Protein AF-A0A832M1X1-F1 (afdb_monomer)

Sequence (141 aa):
MAVLLLAVVPLLAAVHIFSDSGFGEESRFQLWLHAFYAKIEPGVVWLIDKMLRSKLLSGTRPGRAFLWALAKLLWFLPHGVVIEHEAALRLIDSLPEDSHIAIGPCVCKKSIGVREEPYYTDMVIMYGAQAYKLAHPERAR

Nearest PDB structures (foldseek):
  4ni7-assembly1_A  TM=2.870E-01  e=9.412E+00  Homo sapiens

Secondary structure (DSSP, 8-state):
-HHHHHHHHHHHHHHHHTT--TTS---HHHHHHHHHHHHHHHHHHHHHHHHHH-HHHHSSHHHHHHHHHHHHHHTTS--PPP--HHHHHHHHHTS-TT--EEEEE-HHHHHHT--PSS-EEEEEETHHHHHHHHH-GGG--

Structure (mmCIF, N/CA/C/O backbone):
data_AF-A0A832M1X1-F1
#
_entry.id   AF-A0A832M1X1-F1
#
loop_
_atom_site.group_PDB
_atom_site.id
_atom_site.type_symbol
_atom_site.label_atom_id
_atom_site.label_alt_id
_atom_site.label_comp_id
_atom_site.label_asym_id
_atom_site.label_entity_id
_atom_site.label_seq_id
_atom_site.pdbx_PDB_ins_code
_atom_site.Cartn_x
_atom_site.Cartn_y
_atom_site.Cartn_z
_atom_site.occupancy
_atom_site.B_iso_or_equiv
_atom_site.auth_seq_id
_atom_site.auth_comp_id
_atom_site.auth_asym_id
_atom_site.auth_atom_id
_atom_site.pdbx_PDB_model_num
ATOM 1 N N . MET A 1 1 ? 3.205 -5.494 19.191 1.00 43.50 1 MET A N 1
ATOM 2 C CA . MET A 1 1 ? 2.993 -5.405 17.724 1.00 43.50 1 MET A CA 1
ATOM 3 C C . MET A 1 1 ? 1.988 -4.326 17.320 1.00 43.50 1 MET A C 1
ATOM 5 O O . MET A 1 1 ? 2.381 -3.461 16.555 1.00 43.50 1 MET A O 1
ATOM 9 N N . ALA A 1 2 ? 0.753 -4.295 17.844 1.00 41.12 2 ALA A N 1
ATOM 10 C CA . ALA A 1 2 ? -0.252 -3.285 17.453 1.00 41.12 2 ALA A CA 1
ATOM 11 C C . ALA A 1 2 ? 0.162 -1.820 17.733 1.00 41.12 2 ALA A C 1
ATOM 13 O O . ALA A 1 2 ? -0.070 -0.947 16.904 1.00 41.12 2 ALA A O 1
ATOM 14 N N . VAL A 1 3 ? 0.848 -1.562 18.854 1.00 46.06 3 VAL A N 1
ATOM 15 C CA . VAL A 1 3 ? 1.373 -0.225 19.211 1.00 46.06 3 VAL A CA 1
ATOM 16 C C . VAL A 1 3 ? 2.480 0.238 18.253 1.00 46.06 3 VAL A C 1
ATOM 18 O O . VAL A 1 3 ? 2.583 1.421 17.956 1.00 46.06 3 VAL A O 1
ATOM 21 N N . LEU A 1 4 ? 3.269 -0.700 17.715 1.00 47.22 4 LEU A N 1
ATOM 22 C CA . LEU A 1 4 ? 4.341 -0.396 16.766 1.00 47.22 4 LEU A CA 1
ATOM 23 C C . LEU A 1 4 ? 3.760 0.039 15.411 1.00 47.22 4 LEU A C 1
ATOM 25 O O . LEU A 1 4 ? 4.214 1.015 14.830 1.00 47.22 4 LEU A O 1
ATOM 29 N N . LEU A 1 5 ? 2.704 -0.639 14.948 1.00 54.25 5 LEU A N 1
ATOM 30 C CA . LEU A 1 5 ? 1.994 -0.289 13.712 1.00 54.25 5 LEU A CA 1
ATOM 31 C C . LEU A 1 5 ? 1.320 1.088 13.811 1.00 54.25 5 LEU A C 1
ATOM 33 O O . LEU A 1 5 ? 1.410 1.875 12.877 1.00 54.25 5 LEU A O 1
ATOM 37 N N . LEU A 1 6 ? 0.726 1.418 14.961 1.00 55.72 6 LEU A N 1
ATOM 38 C CA . LEU A 1 6 ? 0.096 2.722 15.206 1.00 55.72 6 LEU A CA 1
ATOM 39 C C . LEU A 1 6 ? 1.082 3.903 15.237 1.00 55.72 6 LEU A C 1
ATOM 41 O O . LEU A 1 6 ? 0.653 5.025 14.997 1.00 55.72 6 LEU A O 1
ATOM 45 N N . ALA A 1 7 ? 2.371 3.671 15.512 1.00 58.38 7 ALA A N 1
ATOM 46 C CA . ALA A 1 7 ? 3.412 4.706 15.494 1.00 58.38 7 ALA A CA 1
ATOM 47 C C . ALA A 1 7 ? 4.144 4.798 14.142 1.00 58.38 7 ALA A C 1
ATOM 49 O O . ALA A 1 7 ? 4.518 5.885 13.707 1.00 58.38 7 ALA A O 1
ATOM 50 N N . VAL A 1 8 ? 4.309 3.666 13.451 1.00 64.25 8 VAL A N 1
ATOM 51 C CA . VAL A 1 8 ? 4.972 3.590 12.138 1.00 64.25 8 VAL A CA 1
ATOM 52 C C . VAL A 1 8 ? 4.109 4.208 11.035 1.00 64.25 8 VAL A C 1
ATOM 54 O O . VAL A 1 8 ? 4.633 4.879 10.157 1.00 64.25 8 VAL A O 1
ATOM 57 N N . VAL A 1 9 ? 2.788 4.045 11.097 1.00 63.50 9 VAL A N 1
ATOM 58 C CA . VAL A 1 9 ? 1.838 4.589 10.110 1.00 63.50 9 VAL A CA 1
ATOM 59 C C . VAL A 1 9 ? 1.868 6.135 10.035 1.00 63.50 9 VAL A C 1
ATOM 61 O O . VAL A 1 9 ? 2.054 6.655 8.937 1.00 63.50 9 VAL A O 1
ATOM 64 N N . PRO A 1 10 ? 1.778 6.893 11.150 1.00 63.41 10 PRO A N 1
ATOM 65 C CA . PRO A 1 10 ? 1.956 8.348 11.135 1.00 63.41 10 PRO A CA 1
ATOM 66 C C . PRO A 1 10 ? 3.345 8.788 10.660 1.00 63.41 10 PRO A C 1
ATOM 68 O O . PRO A 1 10 ? 3.465 9.806 9.985 1.00 63.41 10 PRO A O 1
ATOM 71 N N . LEU A 1 11 ? 4.394 8.033 11.006 1.00 63.28 11 LEU A N 1
ATOM 72 C CA . LEU A 1 11 ? 5.764 8.336 10.588 1.00 63.28 11 LEU A CA 1
ATOM 73 C C . LEU A 1 11 ? 5.928 8.179 9.071 1.00 63.28 11 LEU A C 1
ATOM 75 O O . LEU A 1 11 ? 6.523 9.036 8.429 1.00 63.28 11 LEU A O 1
ATOM 79 N N . LEU A 1 12 ? 5.363 7.120 8.490 1.00 63.94 12 LEU A N 1
ATOM 80 C CA . LEU A 1 12 ? 5.377 6.902 7.044 1.00 63.94 12 LEU A CA 1
ATOM 81 C C . LEU A 1 12 ? 4.546 7.950 6.301 1.00 63.94 12 LEU A C 1
ATOM 83 O O . LEU A 1 12 ? 5.003 8.446 5.277 1.00 63.94 12 LEU A O 1
ATOM 87 N N . ALA A 1 13 ? 3.388 8.342 6.843 1.00 62.44 13 ALA A N 1
ATOM 88 C CA . ALA A 1 13 ? 2.593 9.440 6.295 1.00 62.44 13 ALA A CA 1
ATOM 89 C C . ALA A 1 13 ? 3.379 10.759 6.304 1.00 62.44 13 ALA A C 1
ATOM 91 O O . ALA A 1 13 ? 3.402 11.469 5.304 1.00 62.44 13 ALA A O 1
ATOM 92 N N . ALA A 1 14 ? 4.082 11.061 7.400 1.00 60.97 14 ALA A N 1
ATOM 93 C CA . ALA A 1 14 ? 4.926 12.246 7.479 1.00 60.97 14 ALA A CA 1
ATOM 94 C C . ALA A 1 14 ? 6.037 12.213 6.419 1.00 60.97 14 ALA A C 1
ATOM 96 O O . ALA A 1 14 ? 6.183 13.173 5.672 1.00 60.97 14 ALA A O 1
ATOM 97 N N . VAL A 1 15 ? 6.780 11.107 6.298 1.00 63.12 15 VAL A N 1
ATOM 98 C CA . VAL A 1 15 ? 7.865 11.004 5.307 1.00 63.12 15 VAL A CA 1
ATOM 99 C C . VAL A 1 15 ? 7.332 11.077 3.871 1.00 63.12 15 VAL A C 1
ATOM 101 O O . VAL A 1 15 ? 7.973 11.714 3.042 1.00 63.12 15 VAL A O 1
ATOM 104 N N . HIS A 1 16 ? 6.154 10.509 3.588 1.00 62.78 16 HIS A N 1
ATOM 105 C CA . HIS A 1 16 ? 5.532 10.579 2.264 1.00 62.78 16 HIS A CA 1
ATOM 106 C C . HIS A 1 16 ? 5.195 12.024 1.858 1.00 62.78 16 HIS A C 1
ATOM 108 O O . HIS A 1 16 ? 5.610 12.459 0.786 1.00 62.78 16 HIS A O 1
ATOM 114 N N . ILE A 1 17 ? 4.564 12.800 2.753 1.00 59.72 17 ILE A N 1
ATOM 115 C CA . ILE A 1 17 ? 4.225 14.221 2.530 1.00 59.72 17 ILE A CA 1
ATOM 116 C C . ILE A 1 17 ? 5.475 15.069 2.234 1.00 59.72 17 ILE A C 1
ATOM 118 O O . ILE A 1 17 ? 5.423 15.992 1.427 1.00 59.72 17 ILE A O 1
ATOM 122 N N . PHE A 1 18 ? 6.610 14.769 2.871 1.00 54.34 18 PHE A N 1
ATOM 123 C CA . PHE A 1 18 ? 7.868 15.492 2.634 1.00 54.34 18 PHE A CA 1
ATOM 124 C C . PHE A 1 18 ? 8.625 15.031 1.381 1.00 54.34 18 PHE A C 1
ATOM 126 O O . PHE A 1 18 ? 9.668 15.602 1.065 1.00 54.34 18 PHE A O 1
ATOM 133 N N . SER A 1 19 ? 8.127 14.011 0.680 1.00 54.25 19 SER A N 1
ATOM 134 C CA . SER A 1 19 ? 8.805 13.369 -0.448 1.00 54.25 19 SER A CA 1
ATOM 135 C C . SER A 1 19 ? 8.083 13.533 -1.790 1.00 54.25 19 SER A C 1
ATOM 137 O O . SER A 1 19 ? 8.475 12.894 -2.756 1.00 54.25 19 SER A O 1
ATOM 139 N N . ASP A 1 20 ? 7.040 14.362 -1.870 1.00 49.88 20 ASP A N 1
ATOM 140 C CA . ASP A 1 20 ? 6.233 14.526 -3.085 1.00 49.88 20 ASP A CA 1
ATOM 141 C C . ASP A 1 20 ? 7.009 15.284 -4.185 1.00 49.88 20 ASP A C 1
ATOM 143 O O . ASP A 1 20 ? 7.013 16.516 -4.255 1.00 49.88 20 ASP A O 1
ATOM 147 N N . SER A 1 21 ? 7.702 14.531 -5.043 1.00 45.06 21 SER A N 1
ATOM 148 C CA . SER A 1 21 ? 8.471 15.025 -6.191 1.00 45.06 21 SER A CA 1
ATOM 149 C C . SER A 1 21 ? 7.854 14.659 -7.547 1.00 45.06 21 SER A C 1
ATOM 151 O O . SER A 1 21 ? 8.582 14.406 -8.494 1.00 45.06 21 SER A O 1
ATOM 153 N N . GLY A 1 22 ? 6.525 14.692 -7.703 1.00 53.47 22 GLY A N 1
ATOM 154 C CA . GLY A 1 22 ? 5.869 14.561 -9.019 1.00 53.47 22 GLY A CA 1
ATOM 155 C C . GLY A 1 22 ? 6.305 13.343 -9.862 1.00 53.47 22 GLY A C 1
ATOM 156 O O . GLY A 1 22 ? 6.773 12.338 -9.343 1.00 53.47 22 GLY A O 1
ATOM 157 N N . PHE A 1 23 ? 6.142 13.414 -11.191 1.00 40.81 23 PHE A N 1
ATOM 158 C CA . PHE A 1 23 ? 6.611 12.384 -12.142 1.00 40.81 23 PHE A CA 1
ATOM 159 C C . PHE A 1 23 ? 8.134 12.485 -12.391 1.00 40.81 23 PHE A C 1
ATOM 161 O O . PHE A 1 23 ? 8.570 12.664 -13.528 1.00 40.81 23 PHE A O 1
ATOM 168 N N . GLY A 1 24 ? 8.943 12.460 -11.329 1.00 49.84 24 GLY A N 1
ATOM 169 C CA . GLY A 1 24 ? 10.406 12.572 -11.383 1.00 49.84 24 GLY A CA 1
ATOM 170 C C . GLY A 1 24 ? 11.142 11.253 -11.123 1.00 49.84 24 GLY A C 1
ATOM 171 O O . GLY A 1 24 ? 10.550 10.260 -10.700 1.00 49.84 24 GLY A O 1
ATOM 172 N N . GLU A 1 25 ? 12.459 11.242 -11.359 1.00 55.19 25 GLU A N 1
ATOM 173 C CA . GLU A 1 25 ? 13.348 10.181 -10.868 1.00 55.19 25 GLU A CA 1
ATOM 174 C C . GLU A 1 25 ? 13.365 10.206 -9.332 1.00 55.19 25 GLU A C 1
ATOM 176 O O . GLU A 1 25 ? 14.077 10.984 -8.699 1.00 55.19 25 GLU A O 1
ATOM 181 N N . GLU A 1 26 ? 12.537 9.360 -8.728 1.00 64.88 26 GLU A N 1
ATOM 182 C CA . GLU A 1 26 ? 12.460 9.202 -7.280 1.00 64.88 26 GLU A CA 1
ATOM 183 C C . GLU A 1 26 ? 13.792 8.685 -6.711 1.00 64.88 26 GLU A C 1
ATOM 185 O O . GLU A 1 26 ? 14.429 7.766 -7.237 1.00 64.88 26 GLU A O 1
ATOM 190 N N . SER A 1 27 ? 14.214 9.248 -5.581 1.00 75.12 27 SER A N 1
ATOM 191 C CA . SER A 1 27 ? 15.435 8.839 -4.896 1.00 75.12 27 SER A CA 1
ATOM 192 C C . SER A 1 27 ? 15.378 7.371 -4.457 1.00 75.12 27 SER A C 1
ATOM 194 O O . SER A 1 27 ? 14.332 6.809 -4.116 1.00 75.12 27 SER A O 1
ATOM 196 N N . ARG A 1 28 ? 16.552 6.736 -4.351 1.00 80.12 28 ARG A N 1
ATOM 197 C CA . ARG A 1 28 ? 16.670 5.355 -3.839 1.00 80.12 28 ARG A CA 1
ATOM 198 C C . ARG A 1 28 ? 16.062 5.183 -2.442 1.00 80.12 28 ARG A C 1
ATOM 200 O O . ARG A 1 28 ? 15.620 4.087 -2.104 1.00 80.12 28 ARG A O 1
ATOM 207 N N . PHE A 1 29 ? 16.052 6.247 -1.636 1.00 79.88 29 PHE A N 1
ATOM 208 C CA . PHE A 1 29 ? 15.448 6.239 -0.308 1.00 79.88 29 PHE A CA 1
ATOM 209 C C . PHE A 1 29 ? 13.917 6.200 -0.377 1.00 79.88 29 PHE A C 1
ATOM 211 O O . PHE A 1 29 ? 13.318 5.362 0.294 1.00 79.88 29 PHE A O 1
ATOM 218 N N . GLN A 1 30 ? 13.293 7.023 -1.229 1.00 77.62 30 GLN A N 1
ATOM 219 C CA . GLN A 1 30 ? 11.849 6.957 -1.492 1.00 77.62 30 GLN A CA 1
ATOM 220 C C . GLN A 1 30 ? 11.454 5.560 -1.984 1.00 77.62 30 GLN A C 1
ATOM 222 O O . GLN A 1 30 ? 10.527 4.960 -1.445 1.00 77.62 30 GLN A O 1
ATOM 227 N N . LEU A 1 31 ? 12.191 4.999 -2.956 1.00 83.38 31 LEU A N 1
ATOM 228 C CA . LEU A 1 31 ? 11.928 3.649 -3.480 1.00 83.38 31 LEU A CA 1
ATOM 229 C C . LEU A 1 31 ? 11.941 2.589 -2.372 1.00 83.38 31 LEU A C 1
ATOM 231 O O . LEU A 1 31 ? 11.050 1.743 -2.296 1.00 83.38 31 LEU A O 1
ATOM 235 N N . TRP A 1 32 ? 12.941 2.649 -1.492 1.00 84.56 32 TRP A N 1
ATOM 236 C CA . TRP A 1 32 ? 13.035 1.747 -0.350 1.00 84.56 32 TRP A CA 1
ATOM 237 C C . TRP A 1 32 ? 11.881 1.943 0.640 1.00 84.56 32 TRP A C 1
ATOM 239 O O . TRP A 1 32 ? 11.315 0.960 1.117 1.00 84.56 32 TRP A O 1
ATOM 249 N N . LEU A 1 33 ? 11.498 3.191 0.921 1.00 82.56 33 LEU A N 1
ATOM 250 C CA . LEU A 1 33 ? 10.404 3.513 1.832 1.00 82.56 33 LEU A CA 1
ATOM 251 C C . LEU A 1 33 ? 9.057 2.998 1.312 1.00 82.56 33 LEU A C 1
ATOM 253 O O . LEU A 1 33 ? 8.307 2.381 2.067 1.00 82.56 33 LEU A O 1
ATOM 257 N N . HIS A 1 34 ? 8.761 3.195 0.027 1.00 82.88 34 HIS A N 1
ATOM 258 C CA . HIS A 1 34 ? 7.534 2.690 -0.584 1.00 82.88 34 HIS A CA 1
ATOM 259 C C . HIS A 1 34 ? 7.528 1.164 -0.699 1.00 82.88 34 HIS A C 1
ATOM 261 O O . HIS A 1 34 ? 6.496 0.542 -0.452 1.00 82.88 34 HIS A O 1
ATOM 267 N N . ALA A 1 35 ? 8.674 0.531 -0.966 1.00 86.38 35 ALA A N 1
ATOM 268 C CA . ALA A 1 35 ? 8.781 -0.926 -0.899 1.00 86.38 35 ALA A CA 1
ATOM 269 C C . ALA A 1 35 ? 8.561 -1.453 0.532 1.00 86.38 35 ALA A C 1
ATOM 271 O O 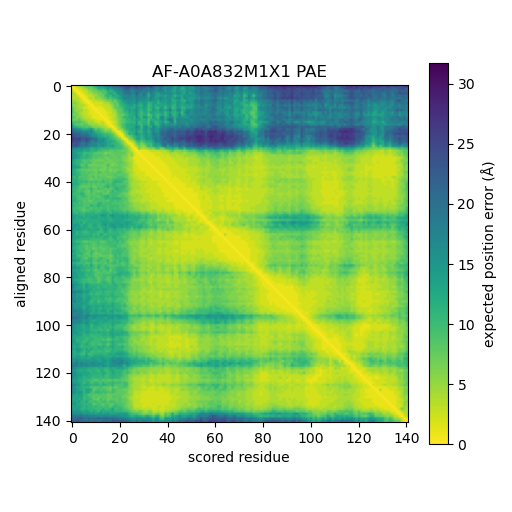. ALA A 1 35 ? 7.900 -2.474 0.737 1.00 86.38 35 ALA A O 1
ATOM 272 N N . PHE A 1 36 ? 9.072 -0.744 1.544 1.00 85.81 36 PHE A N 1
ATOM 273 C CA . PHE A 1 36 ? 8.807 -1.062 2.944 1.00 85.81 36 PHE A CA 1
ATOM 274 C C . PHE A 1 36 ? 7.320 -0.905 3.283 1.00 85.81 36 PHE A C 1
ATOM 276 O O . PHE A 1 36 ? 6.746 -1.809 3.894 1.00 85.81 36 PHE A O 1
ATOM 283 N N . TYR A 1 37 ? 6.685 0.186 2.840 1.00 83.00 37 TYR A N 1
ATOM 284 C CA . TYR A 1 37 ? 5.246 0.400 2.990 1.00 83.00 37 TYR A CA 1
ATOM 285 C C . TYR A 1 37 ? 4.439 -0.743 2.363 1.00 83.00 37 TYR A C 1
ATOM 287 O O . TYR A 1 37 ? 3.656 -1.375 3.068 1.00 83.00 37 TYR A O 1
ATOM 295 N N . ALA A 1 38 ? 4.707 -1.101 1.103 1.00 84.25 38 ALA A N 1
ATOM 296 C CA . ALA A 1 38 ? 4.034 -2.203 0.407 1.00 84.25 38 ALA A CA 1
ATOM 297 C C . ALA A 1 38 ? 4.177 -3.549 1.147 1.00 84.25 38 ALA A C 1
ATOM 299 O O . ALA A 1 38 ? 3.264 -4.375 1.168 1.00 84.25 38 ALA A O 1
ATOM 300 N N . LYS A 1 39 ? 5.309 -3.773 1.827 1.00 86.56 39 LYS A N 1
ATOM 301 C CA . LYS A 1 39 ? 5.529 -4.981 2.632 1.00 86.56 39 LYS A CA 1
ATOM 302 C C . LYS A 1 39 ? 4.689 -5.012 3.913 1.00 86.56 39 LYS A C 1
ATOM 304 O O . LYS A 1 39 ? 4.259 -6.093 4.322 1.00 86.56 39 LYS A O 1
ATOM 309 N N . ILE A 1 40 ? 4.479 -3.865 4.564 1.00 85.94 40 ILE A N 1
ATOM 310 C CA . ILE A 1 40 ? 3.703 -3.780 5.813 1.00 85.94 40 ILE A CA 1
ATOM 311 C C . ILE A 1 40 ? 2.205 -3.551 5.581 1.00 85.94 40 ILE A C 1
ATOM 313 O O . ILE A 1 40 ? 1.410 -3.880 6.465 1.00 85.94 40 ILE A O 1
ATOM 317 N N . GLU A 1 41 ? 1.820 -3.022 4.417 1.00 84.12 41 GLU A N 1
ATOM 318 C CA . GLU A 1 41 ? 0.447 -2.670 4.049 1.00 84.12 41 GLU A CA 1
ATOM 319 C C . GLU A 1 41 ? -0.551 -3.800 4.352 1.00 84.12 41 GLU A C 1
ATOM 321 O O . GLU A 1 41 ? -1.556 -3.519 5.015 1.00 84.12 41 GLU A O 1
ATOM 326 N N . PRO A 1 42 ? -0.278 -5.088 4.039 1.00 87.06 42 PRO A N 1
ATOM 327 C CA . PRO A 1 42 ? -1.221 -6.149 4.365 1.00 87.06 42 PRO A CA 1
ATOM 328 C C . PRO A 1 42 ? -1.539 -6.268 5.862 1.00 87.06 42 PRO A C 1
ATOM 330 O O . PRO A 1 42 ? -2.673 -6.533 6.262 1.00 87.06 42 PRO A O 1
ATOM 333 N N 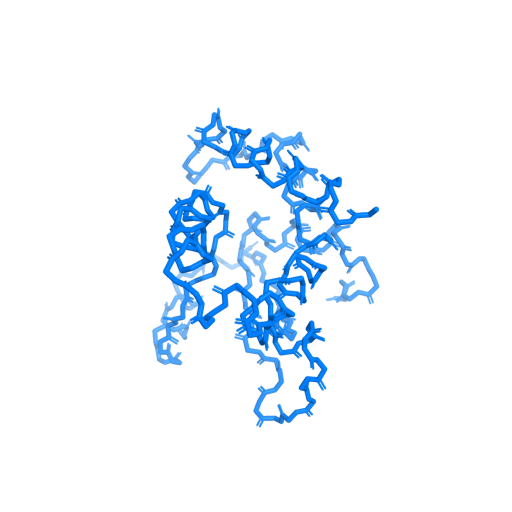. GLY A 1 43 ? -0.532 -6.046 6.711 1.00 87.44 43 GLY A N 1
ATOM 334 C CA . GLY A 1 43 ? -0.694 -6.055 8.162 1.00 87.44 43 GLY A CA 1
ATOM 335 C C . GLY A 1 43 ? -1.496 -4.856 8.667 1.00 87.44 43 GLY A C 1
ATOM 336 O O . GLY A 1 43 ? -2.300 -5.007 9.589 1.00 87.44 43 GLY A O 1
ATOM 337 N N . VAL A 1 44 ? -1.318 -3.685 8.046 1.00 85.94 44 VAL A N 1
ATOM 338 C CA . VAL A 1 44 ? -2.092 -2.471 8.351 1.00 85.94 44 VAL A CA 1
ATOM 339 C C . VAL A 1 44 ? -3.562 -2.677 7.990 1.00 85.94 44 VAL A C 1
ATOM 341 O O . VAL A 1 44 ? -4.429 -2.462 8.835 1.00 85.94 44 VAL A O 1
ATOM 344 N N . VAL A 1 45 ? -3.852 -3.173 6.783 1.00 87.12 45 VAL A N 1
ATOM 345 C CA . VAL A 1 45 ? -5.230 -3.439 6.339 1.00 87.12 45 VAL A CA 1
ATOM 346 C C . VAL A 1 45 ? -5.906 -4.482 7.227 1.00 87.12 45 VAL A C 1
ATOM 348 O O . VAL A 1 45 ? -7.038 -4.281 7.668 1.00 87.12 45 VAL A O 1
ATOM 351 N N . TRP A 1 46 ? -5.205 -5.570 7.555 1.00 89.94 46 TRP A N 1
ATOM 352 C CA . TRP A 1 46 ? -5.718 -6.587 8.473 1.00 89.94 46 TRP A CA 1
ATOM 353 C C . TRP A 1 46 ? -6.047 -6.010 9.857 1.00 89.94 46 TRP A C 1
ATOM 355 O O . TRP A 1 46 ? -7.095 -6.318 10.430 1.00 89.94 46 TRP A O 1
ATOM 365 N N . LEU A 1 47 ? -5.178 -5.148 10.396 1.00 88.69 47 LEU A N 1
ATOM 366 C CA . LEU A 1 47 ? -5.406 -4.495 11.683 1.00 88.69 47 LEU A CA 1
ATOM 367 C C . LEU A 1 47 ? -6.648 -3.597 11.633 1.00 88.69 47 LEU A C 1
ATOM 369 O O . LEU A 1 47 ? -7.475 -3.652 12.544 1.00 88.69 47 LEU A O 1
ATOM 373 N N . ILE A 1 48 ? -6.808 -2.818 10.562 1.00 87.31 48 ILE A N 1
ATOM 374 C CA . ILE A 1 48 ? -7.976 -1.953 10.364 1.00 87.31 48 ILE A CA 1
ATOM 375 C C . ILE A 1 48 ? -9.260 -2.790 10.264 1.00 87.31 48 ILE A C 1
ATOM 377 O O . ILE A 1 48 ? -10.225 -2.476 10.960 1.00 87.31 48 ILE A O 1
ATOM 381 N N . ASP A 1 49 ? -9.280 -3.889 9.497 1.00 90.38 49 ASP A N 1
ATOM 382 C CA . ASP A 1 49 ? -10.439 -4.802 9.433 1.00 90.38 49 ASP A CA 1
ATOM 383 C C . ASP A 1 49 ? -10.824 -5.320 10.831 1.00 90.38 49 ASP A C 1
ATOM 385 O O . ASP A 1 49 ? -11.992 -5.260 11.231 1.00 90.38 49 ASP A O 1
ATOM 389 N N . LYS A 1 50 ? -9.839 -5.738 11.638 1.00 89.62 50 LYS A N 1
ATOM 390 C CA . LYS A 1 50 ? -10.077 -6.164 13.026 1.00 89.62 50 LYS A CA 1
ATOM 391 C C . LYS A 1 50 ? -10.635 -5.046 13.902 1.00 89.62 50 LYS A C 1
ATOM 393 O O . LYS A 1 50 ? -11.534 -5.300 14.707 1.00 89.62 50 LYS A O 1
ATOM 398 N N . MET A 1 51 ? -10.132 -3.824 13.754 1.00 88.94 51 MET A N 1
ATOM 399 C CA . MET A 1 51 ? -10.620 -2.663 14.499 1.00 88.94 51 MET A CA 1
ATOM 400 C C . MET A 1 51 ? -12.071 -2.329 14.143 1.00 88.94 51 MET A C 1
ATOM 402 O O . MET A 1 51 ? -12.875 -2.096 15.045 1.00 88.94 51 MET A O 1
ATOM 406 N N . LEU A 1 52 ? -12.430 -2.375 12.858 1.00 88.88 52 LEU A N 1
ATOM 407 C CA . LEU A 1 52 ? -13.794 -2.120 12.385 1.00 88.88 52 LEU A CA 1
ATOM 408 C C . LEU A 1 52 ? -14.794 -3.171 12.894 1.00 88.88 52 LEU A C 1
ATOM 410 O O . LEU A 1 52 ? -15.924 -2.835 13.255 1.00 88.88 52 LEU A O 1
ATOM 414 N N . ARG A 1 53 ? -14.372 -4.437 13.001 1.00 89.50 53 ARG A N 1
ATOM 415 C CA . ARG A 1 53 ? -15.192 -5.530 13.559 1.00 89.50 53 ARG A CA 1
ATOM 416 C C . ARG A 1 53 ? -15.341 -5.480 15.084 1.00 89.50 53 ARG A C 1
ATOM 418 O O . ARG A 1 53 ? -16.214 -6.151 15.635 1.00 89.50 53 ARG A O 1
ATOM 425 N N . SER A 1 54 ? -14.509 -4.711 15.787 1.00 89.44 54 SER A N 1
ATOM 426 C CA . SER A 1 54 ? -14.554 -4.619 17.248 1.00 89.44 54 SER A CA 1
ATOM 427 C C . SER A 1 54 ? -15.722 -3.757 17.724 1.00 89.44 54 SER A C 1
ATOM 429 O O . SER A 1 54 ? -15.730 -2.545 17.515 1.00 89.44 54 SER A O 1
ATOM 431 N N . LYS A 1 55 ? -16.664 -4.352 18.470 1.00 88.31 55 LYS A N 1
ATOM 432 C CA . LYS A 1 55 ? -17.807 -3.635 19.072 1.00 88.31 55 LYS A CA 1
ATOM 433 C C . LYS A 1 55 ? -17.386 -2.494 20.007 1.00 88.31 55 LYS A C 1
ATOM 435 O O . LYS A 1 55 ? -18.131 -1.532 20.156 1.00 88.31 55 LYS A O 1
ATOM 440 N N . LEU A 1 56 ? -16.200 -2.580 20.614 1.00 86.31 56 LEU A N 1
ATOM 441 C CA . LEU A 1 56 ? -15.670 -1.523 21.483 1.00 86.31 56 LEU A CA 1
ATOM 442 C C . LEU A 1 56 ? -15.316 -0.260 20.691 1.00 86.31 56 LEU A C 1
ATOM 444 O O . LEU A 1 56 ? -15.536 0.848 21.176 1.00 86.31 56 LEU A O 1
ATOM 448 N N . LEU A 1 57 ? -14.802 -0.422 19.469 1.00 86.69 57 LEU A N 1
ATOM 449 C CA . LEU A 1 57 ? -14.403 0.692 18.612 1.00 86.69 57 LEU A CA 1
ATOM 450 C C . LEU A 1 57 ? -15.556 1.147 17.712 1.00 86.69 57 LEU A C 1
ATOM 452 O O . LEU A 1 57 ? -15.924 2.317 17.731 1.00 86.69 57 LEU A O 1
ATOM 456 N N . SER A 1 58 ? -16.178 0.241 16.960 1.00 85.44 58 SER A N 1
ATOM 457 C CA . SER A 1 58 ? -17.240 0.613 16.018 1.00 85.44 58 SER A CA 1
ATOM 458 C C . SER A 1 58 ? -18.595 0.872 16.683 1.00 85.44 58 SER A C 1
ATOM 460 O O . SER A 1 58 ? -19.403 1.630 16.145 1.00 85.44 58 SER A O 1
ATOM 462 N N . GLY A 1 59 ? -18.844 0.297 17.863 1.00 86.19 59 GLY A N 1
ATOM 463 C CA . GLY A 1 59 ? -20.122 0.407 18.575 1.00 86.19 59 GLY A CA 1
ATOM 464 C C . GLY A 1 59 ? -20.226 1.576 19.558 1.00 86.19 59 GLY A C 1
ATOM 465 O O . GLY A 1 59 ? -21.326 1.876 20.018 1.00 86.19 59 GLY A O 1
ATOM 466 N N . THR A 1 60 ? -19.124 2.260 19.884 1.00 92.94 60 THR A N 1
ATOM 467 C CA . THR A 1 60 ? -19.118 3.357 20.868 1.00 92.94 60 THR A CA 1
ATOM 468 C C . THR A 1 60 ? -18.864 4.710 20.203 1.00 92.94 60 THR A C 1
ATOM 470 O O . THR A 1 60 ? -18.129 4.812 19.223 1.00 92.94 60 THR A O 1
ATOM 473 N N . ARG A 1 61 ? -19.450 5.790 20.740 1.00 91.31 61 ARG A N 1
ATOM 474 C CA . ARG A 1 61 ? -19.176 7.166 20.279 1.00 91.31 61 ARG A CA 1
ATOM 475 C C . ARG A 1 61 ? -17.676 7.523 20.286 1.00 91.31 61 ARG A C 1
ATOM 477 O O . ARG A 1 61 ? -17.202 7.979 19.246 1.00 91.31 61 ARG A O 1
ATOM 484 N N . PRO A 1 62 ? -16.916 7.304 21.382 1.00 90.88 62 PRO A N 1
ATOM 485 C CA . PRO A 1 62 ? -15.481 7.597 21.390 1.00 90.88 62 PRO A CA 1
ATOM 486 C C . PRO A 1 62 ? -14.694 6.718 20.411 1.00 90.88 62 PRO A C 1
ATOM 488 O O . PRO A 1 62 ? -13.814 7.221 19.717 1.00 90.88 62 PRO A O 1
ATOM 491 N N . GLY A 1 63 ? -15.038 5.433 20.283 1.00 89.25 63 GLY A N 1
ATOM 492 C CA . GLY A 1 63 ? -14.390 4.545 19.321 1.00 89.25 63 GLY A CA 1
ATOM 493 C C . GLY A 1 63 ? -14.609 4.977 17.866 1.00 89.25 63 GLY A C 1
ATOM 494 O O . GLY A 1 63 ? -13.663 4.990 17.080 1.00 89.25 63 GLY A O 1
ATOM 495 N N . ARG A 1 64 ? -15.820 5.432 17.514 1.00 89.56 64 ARG A N 1
ATOM 496 C CA . ARG A 1 64 ? -16.116 5.981 16.178 1.00 89.56 64 ARG A CA 1
ATOM 497 C C . ARG A 1 64 ? -15.361 7.281 15.905 1.00 89.56 64 ARG A C 1
ATOM 499 O O . ARG A 1 64 ? -14.873 7.459 14.793 1.00 89.56 64 ARG A O 1
ATOM 506 N N . ALA A 1 65 ? -15.226 8.159 16.901 1.00 92.69 65 ALA A N 1
ATOM 507 C CA . ALA A 1 65 ? -14.426 9.379 16.773 1.00 92.69 65 ALA A CA 1
ATOM 508 C C . ALA A 1 65 ? -12.939 9.062 16.530 1.00 92.69 65 ALA A C 1
ATOM 510 O O . ALA A 1 65 ? -12.314 9.664 15.659 1.00 92.69 65 ALA A O 1
ATOM 511 N N . PHE A 1 66 ? -12.397 8.068 17.238 1.00 90.19 66 PHE A N 1
ATOM 512 C CA . PHE A 1 66 ? -11.037 7.582 17.013 1.00 90.19 66 PHE A CA 1
ATOM 513 C C . PHE A 1 66 ? -10.850 7.001 15.604 1.00 90.19 66 PHE A C 1
ATOM 515 O O . PHE A 1 66 ? -9.909 7.379 14.912 1.00 90.19 66 PHE A O 1
ATOM 522 N N . LEU A 1 67 ? -11.762 6.137 15.141 1.00 88.94 67 LEU A N 1
ATOM 523 C CA . LEU A 1 67 ? -11.711 5.576 13.784 1.00 88.94 67 LEU A CA 1
ATOM 524 C C . LEU A 1 67 ? -11.792 6.663 12.704 1.00 88.94 67 LEU A C 1
ATOM 526 O O . LEU A 1 67 ? -11.115 6.565 11.685 1.00 88.94 67 LEU A O 1
ATOM 530 N N . TRP A 1 68 ? -12.578 7.716 12.931 1.00 89.81 68 TRP A N 1
ATOM 531 C CA . TRP A 1 68 ? -12.655 8.857 12.020 1.00 89.81 68 TRP A CA 1
ATOM 532 C C . TRP A 1 68 ? -11.349 9.660 11.973 1.00 89.81 68 TRP A C 1
ATOM 534 O O . TRP A 1 68 ? -10.887 10.016 10.890 1.00 89.81 68 TRP A O 1
ATOM 544 N N . ALA A 1 69 ? -10.724 9.913 13.126 1.00 87.81 69 ALA A N 1
ATOM 545 C CA . ALA A 1 69 ? -9.418 10.570 13.182 1.00 87.81 69 ALA A CA 1
ATOM 546 C C . ALA A 1 69 ? -8.336 9.727 12.488 1.00 87.81 69 ALA A C 1
ATOM 548 O O . ALA A 1 69 ? -7.542 10.257 11.714 1.00 87.81 69 ALA A O 1
ATOM 549 N N . LEU A 1 70 ? -8.354 8.409 12.706 1.00 85.38 70 LEU A N 1
ATOM 550 C CA . LEU A 1 70 ? -7.465 7.475 12.024 1.00 85.38 70 LEU A CA 1
ATOM 551 C C . LEU A 1 70 ? -7.680 7.505 10.506 1.00 85.38 70 LEU A C 1
ATOM 553 O O . LEU A 1 70 ? -6.708 7.596 9.769 1.00 85.38 70 LEU A O 1
ATOM 557 N N . ALA A 1 71 ? -8.929 7.496 10.030 1.00 85.56 71 ALA A N 1
ATOM 558 C CA . ALA A 1 71 ? -9.231 7.581 8.601 1.00 85.56 71 ALA A CA 1
ATOM 559 C C . ALA A 1 71 ? -8.669 8.863 7.963 1.00 85.56 71 ALA A C 1
ATOM 561 O O . ALA A 1 71 ? -8.096 8.808 6.880 1.00 85.56 71 ALA A O 1
ATOM 562 N N . LYS A 1 72 ? -8.767 10.005 8.658 1.00 86.06 72 LYS A N 1
ATOM 563 C CA . LYS A 1 72 ? -8.153 11.261 8.200 1.00 86.06 72 LYS A CA 1
ATOM 564 C C . LYS A 1 72 ? -6.633 11.195 8.133 1.00 86.06 72 LYS A C 1
ATOM 566 O O . LYS A 1 72 ? -6.052 11.758 7.216 1.00 86.06 72 LYS A O 1
ATOM 571 N N . LEU A 1 73 ? -5.994 10.532 9.094 1.00 81.75 73 LEU A N 1
ATOM 572 C CA . LEU A 1 73 ? -4.542 10.366 9.093 1.00 81.75 73 LEU A CA 1
ATOM 573 C C . LEU A 1 73 ? -4.083 9.447 7.952 1.00 81.75 73 LEU A C 1
ATOM 575 O O . LEU A 1 73 ? -3.102 9.744 7.281 1.00 81.75 73 LEU A O 1
ATOM 579 N N . LEU A 1 74 ? -4.812 8.353 7.719 1.00 78.94 74 LEU A N 1
ATOM 580 C CA . LEU A 1 74 ? -4.512 7.381 6.666 1.00 78.94 74 LEU A CA 1
ATOM 581 C C . LEU A 1 74 ? -4.714 7.944 5.253 1.00 78.94 74 LEU A C 1
ATOM 583 O O . LEU A 1 74 ? -4.131 7.410 4.319 1.00 78.94 74 LEU A O 1
ATOM 587 N N . TRP A 1 75 ? -5.492 9.020 5.089 1.00 79.44 75 TRP A N 1
ATOM 588 C CA . TRP A 1 75 ? -5.676 9.692 3.797 1.00 79.44 75 TRP A CA 1
ATOM 589 C C . TRP A 1 75 ? -4.362 10.203 3.189 1.00 79.44 75 TRP A C 1
ATOM 591 O O . TRP A 1 75 ? -4.249 10.316 1.977 1.00 79.44 75 TRP A O 1
ATOM 601 N N . PHE A 1 76 ? -3.362 10.494 4.023 1.00 75.00 76 PHE A N 1
ATOM 602 C CA . PHE A 1 76 ? -2.053 10.976 3.577 1.00 75.00 76 PHE A CA 1
ATOM 603 C C . PHE A 1 76 ? -1.073 9.860 3.206 1.00 75.00 76 PHE A C 1
ATOM 605 O O . PHE A 1 76 ? 0.073 10.142 2.867 1.00 75.00 76 PHE A O 1
ATOM 612 N N . LEU A 1 77 ? -1.473 8.595 3.329 1.00 73.44 77 LEU A N 1
ATOM 613 C CA . LEU A 1 77 ? -0.646 7.483 2.878 1.00 73.44 77 LEU A CA 1
ATOM 614 C C . LEU A 1 77 ? -0.868 7.222 1.391 1.00 73.44 77 LEU A C 1
ATOM 616 O O . LEU A 1 77 ? -1.965 7.490 0.892 1.00 73.44 77 LEU A O 1
ATOM 620 N N . PRO A 1 78 ? 0.121 6.616 0.708 1.00 73.31 78 PRO A N 1
ATOM 621 C CA . PRO A 1 78 ? -0.081 6.102 -0.635 1.00 73.31 78 PRO A CA 1
ATOM 622 C C . PRO A 1 78 ? -1.324 5.208 -0.663 1.00 73.31 78 PRO A C 1
ATOM 624 O O . PRO A 1 78 ? -1.397 4.200 0.051 1.00 73.31 78 PRO A O 1
ATOM 627 N N . HIS A 1 79 ? -2.309 5.600 -1.466 1.00 75.25 79 HIS A N 1
ATOM 628 C CA . HIS A 1 79 ? -3.572 4.890 -1.598 1.00 75.25 79 HIS A CA 1
ATOM 629 C C . HIS A 1 79 ? -3.834 4.525 -3.061 1.00 75.25 79 HIS A C 1
ATOM 631 O O . HIS A 1 79 ? -3.657 5.335 -3.973 1.00 75.25 79 HIS A O 1
ATOM 637 N N . GLY A 1 80 ? -4.293 3.296 -3.291 1.00 78.50 80 GLY A N 1
ATOM 638 C CA . GLY A 1 80 ? -4.760 2.876 -4.608 1.00 78.50 80 GLY A CA 1
ATOM 639 C C . GLY A 1 80 ? -6.038 3.618 -5.000 1.00 78.50 80 GLY A C 1
ATOM 640 O O . GLY A 1 80 ? -6.898 3.887 -4.160 1.00 78.50 80 GLY A O 1
ATOM 641 N N . VAL A 1 81 ? -6.177 3.935 -6.285 1.00 83.50 81 VAL A N 1
ATOM 642 C CA . VAL A 1 81 ? -7.419 4.473 -6.850 1.00 83.50 81 VAL A CA 1
ATOM 643 C C . VAL A 1 81 ? -8.136 3.344 -7.573 1.00 83.50 81 VAL A C 1
ATOM 645 O O . VAL A 1 81 ? -7.545 2.649 -8.396 1.00 83.50 81 VAL A O 1
ATOM 648 N N . VAL A 1 82 ? -9.419 3.157 -7.270 1.00 86.56 82 VAL A N 1
ATOM 649 C CA . VAL A 1 82 ? -10.257 2.202 -7.998 1.00 86.56 82 VAL A CA 1
ATOM 650 C C . VAL A 1 82 ? -10.794 2.899 -9.239 1.00 86.56 82 VAL A C 1
ATOM 652 O O . VAL A 1 82 ? -11.498 3.902 -9.133 1.00 86.56 82 VAL A O 1
ATOM 655 N N . ILE A 1 83 ? -10.453 2.361 -10.404 1.00 88.62 83 ILE A N 1
ATOM 656 C CA . ILE A 1 83 ? -10.886 2.870 -11.706 1.00 88.62 83 ILE A CA 1
ATOM 657 C C . ILE A 1 83 ? -11.683 1.806 -12.457 1.00 88.62 83 ILE A C 1
ATOM 659 O O . ILE A 1 83 ? -11.571 0.610 -12.184 1.00 88.62 83 ILE A O 1
ATOM 663 N N . GLU A 1 84 ? -12.494 2.248 -13.414 1.00 91.06 84 GLU A N 1
ATOM 664 C CA . GLU A 1 84 ? -13.196 1.345 -14.323 1.00 91.06 84 GLU A CA 1
ATOM 665 C C . GLU A 1 84 ? -12.213 0.605 -15.234 1.00 91.06 84 GLU A C 1
ATOM 667 O O . GLU A 1 84 ? -11.164 1.138 -15.602 1.00 91.06 84 GLU A O 1
ATOM 672 N N . HIS A 1 85 ? -12.581 -0.608 -15.652 1.00 89.19 85 HIS A N 1
ATOM 673 C CA . HIS A 1 85 ? -11.743 -1.436 -16.521 1.00 89.19 85 HIS A CA 1
ATOM 674 C C . HIS A 1 85 ? -11.341 -0.709 -17.814 1.00 89.19 85 HIS A C 1
ATOM 676 O O . HIS A 1 85 ? -10.163 -0.657 -18.150 1.00 89.19 85 HIS A O 1
ATOM 682 N N . GLU A 1 86 ? -12.293 -0.052 -18.477 1.00 93.94 86 GLU A N 1
ATOM 683 C CA . GLU A 1 86 ? -12.038 0.721 -19.699 1.00 93.94 86 GLU A CA 1
ATOM 684 C C . GLU A 1 86 ? -11.089 1.904 -19.466 1.00 93.94 86 GLU A C 1
ATOM 686 O O . GLU A 1 86 ? -10.300 2.267 -20.337 1.00 93.94 86 GLU A O 1
ATOM 691 N N . ALA A 1 87 ? -11.146 2.525 -18.284 1.00 92.44 87 ALA A N 1
ATOM 692 C CA . ALA A 1 87 ? -10.206 3.578 -17.917 1.00 92.44 87 ALA A CA 1
ATOM 693 C C . ALA A 1 87 ? -8.798 3.015 -17.685 1.00 92.44 87 ALA A C 1
ATOM 695 O O . ALA A 1 87 ? -7.825 3.652 -18.080 1.00 92.44 87 ALA A O 1
ATOM 696 N N . ALA A 1 88 ? -8.690 1.817 -17.101 1.00 90.19 88 ALA A N 1
ATOM 697 C CA . ALA A 1 88 ? -7.415 1.127 -16.938 1.00 90.19 88 ALA A CA 1
ATOM 698 C C . ALA A 1 88 ? -6.783 0.763 -18.290 1.00 90.19 88 ALA A C 1
ATOM 700 O O . ALA A 1 88 ? -5.586 0.968 -18.458 1.00 90.19 88 ALA A O 1
ATOM 701 N N . LEU A 1 89 ? -7.574 0.293 -19.262 1.00 91.69 89 LEU A N 1
ATOM 702 C CA . LEU A 1 89 ? -7.087 0.004 -20.617 1.00 91.69 89 LEU A CA 1
ATOM 703 C C . LEU A 1 89 ? -6.546 1.264 -21.298 1.00 91.69 89 LEU A C 1
ATOM 705 O O . LEU A 1 89 ? -5.395 1.282 -21.717 1.00 91.69 89 LEU A O 1
ATOM 709 N N . ARG A 1 90 ? -7.316 2.360 -21.290 1.00 94.25 90 ARG A N 1
ATOM 710 C CA . ARG A 1 90 ? -6.851 3.646 -21.840 1.00 94.25 90 ARG A CA 1
ATOM 711 C C . ARG A 1 90 ? -5.590 4.165 -21.153 1.00 94.25 90 ARG A C 1
ATOM 713 O O . ARG A 1 90 ? -4.760 4.788 -21.808 1.00 94.25 90 ARG A O 1
ATOM 720 N N . LEU A 1 91 ? -5.454 3.940 -19.844 1.00 89.94 91 LEU A N 1
ATOM 721 C CA . LEU A 1 91 ? -4.240 4.290 -19.115 1.00 89.94 91 LEU A CA 1
ATOM 722 C C . LEU A 1 91 ? -3.056 3.475 -19.638 1.00 89.94 91 LEU A C 1
ATOM 724 O O . LEU A 1 91 ? -2.046 4.073 -19.984 1.00 89.94 91 LEU A O 1
ATOM 728 N N . ILE A 1 92 ? -3.192 2.150 -19.733 1.00 89.62 92 ILE A N 1
ATOM 729 C CA . ILE A 1 92 ? -2.143 1.260 -20.252 1.00 89.62 92 ILE A CA 1
ATOM 730 C C . ILE A 1 92 ? -1.739 1.665 -21.674 1.00 89.62 92 ILE A C 1
ATOM 732 O O . ILE A 1 92 ? -0.551 1.807 -21.936 1.00 89.62 92 ILE A O 1
ATOM 736 N N . ASP A 1 93 ? -2.707 1.931 -22.552 1.00 92.06 93 ASP A N 1
ATOM 737 C CA . ASP A 1 93 ? -2.457 2.338 -23.941 1.00 92.06 93 ASP A CA 1
ATOM 738 C C . ASP A 1 93 ? -1.745 3.696 -24.048 1.00 92.06 93 ASP A C 1
ATOM 740 O O . ASP A 1 93 ? -1.090 3.988 -25.046 1.00 92.06 93 ASP A O 1
ATOM 744 N N . SER A 1 94 ? -1.877 4.547 -23.026 1.00 91.06 94 SER A N 1
ATOM 745 C CA . SER A 1 94 ? -1.216 5.855 -22.971 1.00 91.06 94 SER A CA 1
ATOM 746 C C . SER A 1 94 ? 0.214 5.810 -22.422 1.00 91.06 94 SER A C 1
ATOM 748 O O . SER A 1 94 ? 0.903 6.832 -22.442 1.00 91.06 94 SER A O 1
ATOM 750 N N . LEU A 1 95 ? 0.659 4.662 -21.902 1.00 88.31 95 LEU A N 1
ATOM 751 C CA . LEU A 1 95 ? 1.987 4.520 -21.312 1.00 88.31 95 LEU A CA 1
ATOM 752 C C . LEU A 1 95 ? 3.075 4.344 -22.391 1.00 88.31 95 LEU A C 1
ATOM 754 O O . LEU A 1 95 ? 2.847 3.659 -23.388 1.00 88.31 95 LEU A O 1
ATOM 758 N N . PRO A 1 96 ? 4.283 4.905 -22.189 1.00 88.12 96 PRO A N 1
ATOM 759 C CA . PRO A 1 96 ? 5.455 4.612 -23.019 1.00 88.12 96 PRO A CA 1
ATOM 760 C C . PRO A 1 96 ? 5.771 3.108 -23.105 1.00 88.12 96 PRO A C 1
ATOM 762 O O . PRO A 1 96 ? 5.553 2.382 -22.135 1.00 88.12 96 PRO A O 1
ATOM 765 N N . GLU A 1 97 ? 6.343 2.636 -24.217 1.00 83.38 97 GLU A N 1
ATOM 766 C CA . GLU A 1 97 ? 6.661 1.206 -24.416 1.00 83.38 97 GLU A CA 1
ATOM 767 C C . GLU A 1 97 ? 7.652 0.636 -23.383 1.00 83.38 97 GLU A C 1
ATOM 769 O O . GLU A 1 97 ? 7.618 -0.555 -23.078 1.00 83.38 97 GLU A O 1
ATOM 774 N N . ASP A 1 98 ? 8.519 1.474 -22.813 1.00 84.44 98 ASP A N 1
ATOM 775 C CA . ASP A 1 98 ? 9.487 1.114 -21.772 1.00 84.44 98 ASP A CA 1
ATOM 776 C C . ASP A 1 98 ? 8.908 1.177 -20.346 1.00 84.44 98 ASP A C 1
ATOM 778 O O . ASP A 1 98 ? 9.627 1.001 -19.357 1.00 84.44 98 ASP A O 1
ATOM 782 N N . SER A 1 99 ? 7.594 1.382 -20.218 1.00 84.31 99 SER A N 1
ATOM 783 C CA . SER A 1 99 ? 6.917 1.458 -18.927 1.00 84.31 99 SER A CA 1
ATOM 784 C C . SER A 1 99 ? 6.961 0.138 -18.168 1.00 84.31 99 SER A C 1
ATOM 786 O O . SER A 1 99 ? 6.727 -0.951 -18.693 1.00 84.31 99 SER A O 1
ATOM 788 N N . HIS A 1 100 ? 7.177 0.233 -16.859 1.00 83.38 100 HIS A N 1
ATOM 789 C CA . HIS A 1 100 ? 7.083 -0.920 -15.974 1.00 83.38 100 HIS A CA 1
ATOM 790 C C . HIS A 1 100 ? 5.663 -1.073 -15.447 1.00 83.38 100 HIS A C 1
ATOM 792 O O . HIS A 1 100 ? 5.138 -0.166 -14.812 1.00 83.38 100 HIS A O 1
ATOM 798 N N . ILE A 1 101 ? 5.069 -2.247 -15.631 1.00 87.81 101 ILE A N 1
ATOM 799 C CA . ILE A 1 101 ? 3.768 -2.592 -15.055 1.00 87.81 101 ILE A CA 1
ATOM 800 C C . ILE A 1 101 ? 3.961 -3.814 -14.158 1.00 87.81 101 ILE A C 1
ATOM 802 O O . ILE A 1 101 ? 4.667 -4.757 -14.523 1.00 87.81 101 ILE A O 1
ATOM 806 N N . ALA A 1 102 ? 3.361 -3.799 -12.970 1.00 87.50 102 ALA A N 1
ATOM 807 C CA . ALA A 1 102 ? 3.205 -4.995 -12.154 1.00 87.50 102 ALA A CA 1
ATOM 808 C C . ALA A 1 102 ? 1.731 -5.168 -11.789 1.00 87.50 102 ALA A C 1
ATOM 810 O O . ALA A 1 102 ? 1.064 -4.222 -11.371 1.00 87.50 102 ALA A O 1
ATOM 811 N N . ILE A 1 103 ? 1.234 -6.391 -11.963 1.00 87.69 103 ILE A N 1
ATOM 812 C CA . ILE A 1 103 ? -0.147 -6.763 -11.668 1.00 87.69 103 ILE A CA 1
ATOM 813 C C . ILE A 1 103 ? -0.119 -7.793 -10.550 1.00 87.69 103 ILE A C 1
ATOM 815 O O . ILE A 1 103 ? 0.645 -8.760 -10.582 1.00 87.69 103 ILE A O 1
ATOM 819 N N . GLY A 1 104 ? -0.956 -7.581 -9.545 1.00 86.25 104 GLY A N 1
ATOM 820 C CA . GLY A 1 104 ? -0.983 -8.398 -8.350 1.00 86.25 104 GLY A CA 1
ATOM 821 C C . GLY A 1 104 ? -2.388 -8.603 -7.804 1.00 86.25 104 GLY A C 1
ATOM 822 O O . GLY A 1 104 ? -3.363 -8.004 -8.267 1.00 86.25 104 GLY A O 1
ATOM 823 N N . PRO A 1 105 ? -2.513 -9.478 -6.794 1.00 86.81 105 PRO A N 1
ATOM 824 C CA . PRO A 1 105 ? -3.746 -9.575 -6.048 1.00 86.81 105 PRO A CA 1
ATOM 825 C C . PRO A 1 105 ? -3.987 -8.286 -5.277 1.00 86.81 105 PRO A C 1
ATOM 827 O O . PRO A 1 105 ? -3.051 -7.752 -4.679 1.00 86.81 105 PRO A O 1
ATOM 830 N N . CYS A 1 106 ? -5.245 -7.852 -5.214 1.00 86.81 106 CYS A N 1
ATOM 831 C CA . CYS A 1 106 ? -5.618 -6.719 -4.375 1.00 86.81 106 CYS A CA 1
ATOM 832 C C . CYS A 1 106 ? -5.134 -6.946 -2.943 1.00 86.81 106 CYS A C 1
ATOM 834 O O . CYS A 1 106 ? -5.493 -7.949 -2.309 1.00 86.81 106 CYS A O 1
ATOM 836 N N . VAL A 1 107 ? -4.330 -6.009 -2.430 1.00 85.62 107 VAL A N 1
ATOM 837 C CA . VAL A 1 107 ? -3.753 -6.101 -1.087 1.00 85.62 107 VAL A CA 1
ATOM 838 C C . VAL A 1 107 ? -4.857 -6.277 -0.052 1.00 85.62 107 VAL A C 1
ATOM 840 O O . VAL A 1 107 ? -4.744 -7.150 0.807 1.00 85.62 107 VAL A O 1
ATOM 843 N N . CYS A 1 108 ? -5.983 -5.576 -0.195 1.00 84.50 108 CYS A N 1
ATOM 844 C CA . CYS A 1 108 ? -7.144 -5.742 0.675 1.00 84.50 108 CYS A CA 1
ATOM 845 C C . CYS A 1 108 ? -7.674 -7.180 0.680 1.00 84.50 108 CYS A C 1
ATOM 847 O O . CYS A 1 108 ? -7.772 -7.782 1.750 1.00 84.50 108 CYS A O 1
ATOM 849 N N . LYS A 1 109 ? -7.944 -7.762 -0.500 1.00 86.56 109 LYS A N 1
ATOM 850 C CA . LYS A 1 109 ? -8.432 -9.148 -0.629 1.00 86.56 109 LYS A CA 1
ATOM 851 C C . LYS A 1 109 ? -7.444 -10.145 -0.025 1.00 86.56 109 LYS A C 1
ATOM 853 O O . LYS A 1 109 ? -7.835 -10.994 0.775 1.00 86.56 109 LYS A O 1
ATOM 858 N N . LYS A 1 110 ? -6.155 -10.003 -0.351 1.00 87.62 110 LYS A N 1
ATOM 859 C CA . LYS A 1 110 ? -5.076 -10.843 0.188 1.00 87.62 110 LYS A CA 1
ATOM 860 C C . LYS A 1 110 ? -5.004 -10.768 1.715 1.00 87.62 110 LYS A C 1
ATOM 862 O O . LYS A 1 110 ? -4.866 -11.802 2.362 1.00 87.62 110 LYS A O 1
ATOM 867 N N . SER A 1 111 ? -5.121 -9.571 2.282 1.00 87.69 111 SER A N 1
ATOM 868 C CA . SER A 1 111 ? -4.947 -9.316 3.720 1.00 87.69 111 SER A CA 1
ATOM 869 C C . SER A 1 111 ? -6.065 -9.901 4.571 1.00 87.69 111 SER A C 1
ATOM 871 O O . S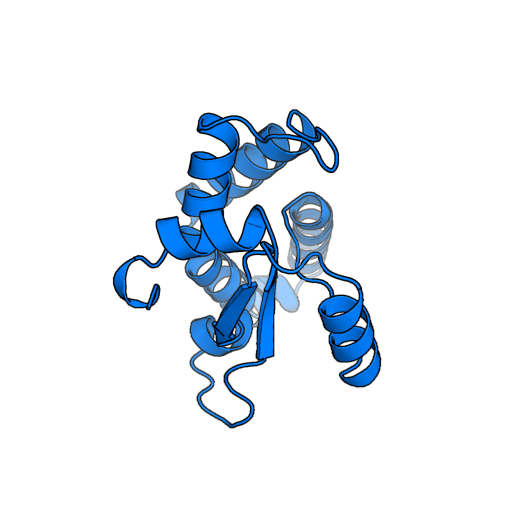ER A 1 111 ? -5.817 -10.400 5.667 1.00 87.69 111 SER A O 1
ATOM 873 N N . ILE A 1 112 ? -7.296 -9.869 4.059 1.00 86.56 112 ILE A N 1
ATOM 874 C CA . ILE A 1 112 ? -8.470 -10.413 4.753 1.00 86.56 112 ILE A CA 1
ATOM 875 C C . ILE A 1 112 ? -8.749 -11.883 4.394 1.00 86.56 112 ILE A C 1
ATOM 877 O O . ILE A 1 112 ? -9.696 -12.469 4.911 1.00 86.56 112 ILE A O 1
ATOM 881 N N . GLY A 1 113 ? -7.922 -12.494 3.536 1.00 86.00 113 GLY A N 1
ATOM 882 C CA . GLY A 1 113 ? -8.019 -13.909 3.171 1.00 86.00 113 GLY A CA 1
ATOM 883 C C . GLY A 1 113 ? -9.073 -14.242 2.111 1.00 86.00 113 GLY A C 1
ATOM 884 O O . GLY A 1 113 ? -9.415 -15.414 1.964 1.00 86.00 113 GLY A O 1
ATOM 885 N N . VAL A 1 114 ? -9.571 -13.255 1.360 1.00 86.44 114 VAL A N 1
ATOM 886 C CA . VAL A 1 114 ? -10.450 -13.495 0.202 1.00 86.44 114 VAL A CA 1
ATOM 887 C C . VAL A 1 114 ? -9.636 -14.155 -0.909 1.00 86.44 114 V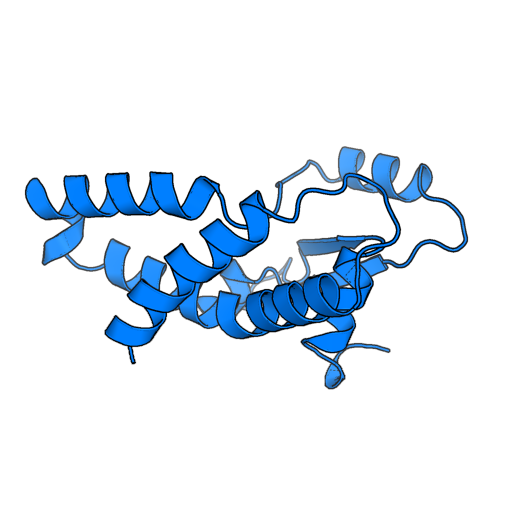AL A C 1
ATOM 889 O O . VAL A 1 114 ? -8.540 -13.697 -1.225 1.00 86.44 114 VAL A O 1
ATOM 892 N N . ARG A 1 115 ? -10.170 -15.229 -1.497 1.00 83.25 115 ARG A N 1
ATOM 893 C CA . ARG A 1 115 ? -9.549 -15.993 -2.600 1.00 83.25 115 ARG A CA 1
ATOM 894 C C . ARG A 1 115 ? -10.471 -16.137 -3.816 1.00 83.25 115 ARG A C 1
ATOM 896 O O . ARG A 1 115 ? -10.258 -17.007 -4.649 1.00 83.25 115 ARG A O 1
ATOM 903 N N . GLU A 1 116 ? -11.517 -15.322 -3.877 1.00 84.06 116 GLU A N 1
ATOM 904 C CA . GLU A 1 116 ? -12.502 -15.346 -4.957 1.00 84.06 116 GLU A CA 1
ATOM 905 C C . GLU A 1 116 ? -12.02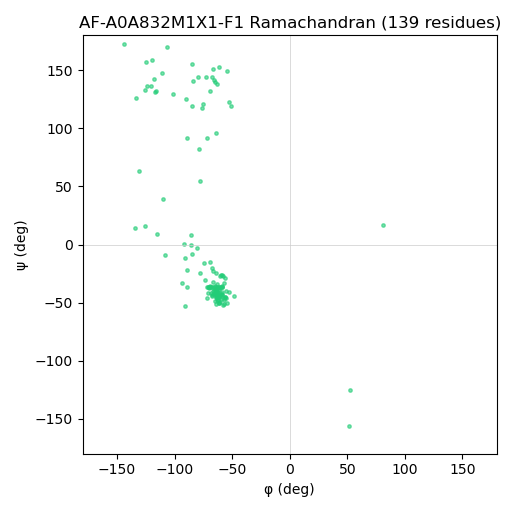6 -14.521 -6.156 1.00 84.06 116 GLU A C 1
ATOM 907 O O . GLU A 1 116 ? -11.458 -13.433 -5.991 1.00 84.06 116 GLU A O 1
ATOM 912 N N . GLU A 1 117 ? -12.293 -15.036 -7.356 1.00 80.19 117 GLU A N 1
ATOM 913 C CA . GLU A 1 117 ? -12.029 -14.328 -8.606 1.00 80.19 117 GLU A CA 1
ATOM 914 C C . GLU A 1 117 ? -13.037 -13.181 -8.826 1.00 80.19 117 GLU A C 1
ATOM 916 O O . GLU A 1 117 ? -14.210 -13.323 -8.473 1.00 80.19 117 GLU A O 1
ATOM 921 N N . PRO A 1 118 ? -12.622 -12.038 -9.407 1.00 82.25 118 PRO A N 1
ATOM 922 C CA . PRO A 1 118 ? -11.269 -11.729 -9.873 1.00 82.25 118 PRO A CA 1
ATOM 923 C C . PRO A 1 118 ? -10.326 -11.413 -8.700 1.00 82.25 118 PRO A C 1
ATOM 925 O O . PRO A 1 118 ? -10.579 -10.489 -7.921 1.00 82.25 118 PRO A O 1
ATOM 928 N N . TYR A 1 119 ? -9.243 -12.176 -8.546 1.00 82.69 119 TYR A N 1
ATOM 929 C CA . TYR A 1 119 ? -8.316 -12.034 -7.418 1.00 82.69 119 TYR A CA 1
ATOM 930 C C . TYR A 1 119 ? -7.201 -11.026 -7.720 1.00 82.69 119 TYR A C 1
ATOM 932 O O . TYR A 1 119 ? -6.819 -10.241 -6.847 1.00 82.69 119 TYR A O 1
ATOM 940 N N . TYR A 1 120 ? -6.739 -11.007 -8.972 1.00 87.06 120 TYR A N 1
ATOM 941 C CA . TYR A 1 120 ? -5.736 -10.087 -9.508 1.00 87.06 120 TYR A CA 1
ATOM 942 C C . TYR A 1 120 ? -6.411 -8.834 -10.061 1.00 87.06 120 TYR A C 1
ATOM 944 O O . TYR A 1 120 ? -6.852 -8.804 -11.204 1.00 87.06 120 TYR A O 1
ATOM 952 N N . THR A 1 121 ? -6.540 -7.814 -9.218 1.00 87.75 121 THR A N 1
ATOM 953 C CA . THR A 1 121 ? -7.250 -6.568 -9.555 1.00 87.75 121 THR A CA 1
ATOM 954 C C . THR A 1 121 ? -6.474 -5.326 -9.143 1.00 87.75 121 THR A C 1
ATOM 956 O O . THR A 1 121 ? -7.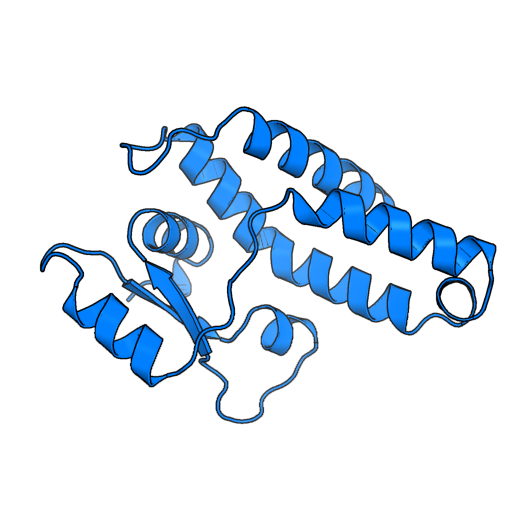058 -4.252 -9.050 1.00 87.75 121 THR A O 1
ATOM 959 N N . ASP A 1 122 ? -5.194 -5.477 -8.816 1.00 89.06 122 ASP A N 1
ATOM 960 C CA . ASP A 1 122 ? -4.331 -4.374 -8.421 1.00 89.06 122 ASP A CA 1
ATOM 961 C C . ASP A 1 122 ? -3.199 -4.228 -9.429 1.00 89.06 122 ASP A C 1
ATOM 963 O O . ASP A 1 122 ? -2.570 -5.215 -9.823 1.00 89.06 122 ASP A O 1
ATOM 967 N N . MET A 1 123 ? -2.991 -2.996 -9.877 1.00 89.88 123 MET A N 1
ATOM 968 C CA . MET A 1 123 ? -2.033 -2.649 -10.913 1.00 89.88 123 MET A CA 1
ATOM 969 C C . MET A 1 123 ? -1.236 -1.446 -10.446 1.00 89.88 123 MET A C 1
ATOM 971 O O . MET A 1 123 ? -1.788 -0.395 -10.128 1.00 89.88 123 MET A O 1
ATOM 975 N N . VAL A 1 124 ? 0.079 -1.600 -10.468 1.00 88.62 124 VAL A N 1
ATOM 976 C CA . VAL A 1 124 ? 1.027 -0.524 -10.209 1.00 88.62 124 VAL A CA 1
ATOM 977 C C . VAL A 1 124 ? 1.865 -0.301 -11.459 1.00 88.62 124 VAL A C 1
ATOM 979 O O . VAL A 1 124 ? 2.225 -1.246 -12.165 1.00 88.62 124 VAL A O 1
ATOM 982 N N . ILE A 1 125 ? 2.168 0.960 -11.738 1.00 88.25 125 ILE A N 1
ATOM 983 C CA . ILE A 1 125 ? 2.865 1.381 -12.954 1.00 88.25 125 ILE A CA 1
ATOM 984 C C . ILE A 1 125 ? 4.110 2.194 -12.603 1.00 88.25 125 ILE A C 1
ATOM 986 O O . ILE A 1 125 ? 4.210 2.769 -11.515 1.00 88.25 125 ILE A O 1
ATOM 990 N N . MET A 1 126 ? 5.062 2.241 -13.530 1.00 84.88 126 MET A N 1
ATOM 991 C CA . MET A 1 126 ? 6.286 3.036 -13.460 1.00 84.88 126 MET A CA 1
ATOM 992 C C . MET A 1 126 ? 7.057 2.789 -12.153 1.00 84.88 126 MET A C 1
ATOM 994 O O . MET A 1 126 ? 7.368 1.649 -11.796 1.00 84.88 126 MET A O 1
ATOM 998 N N . TYR A 1 127 ? 7.346 3.857 -11.414 1.00 84.12 127 TYR A N 1
ATOM 999 C CA . TYR A 1 127 ? 7.988 3.827 -10.109 1.00 84.12 127 TYR A CA 1
ATOM 1000 C C . TYR A 1 127 ? 7.289 2.891 -9.103 1.00 84.12 127 TYR A C 1
ATOM 1002 O O . TYR A 1 127 ? 7.950 2.121 -8.401 1.00 84.12 127 TYR A O 1
ATOM 1010 N N . GLY A 1 128 ? 5.952 2.880 -9.083 1.00 83.19 128 GLY A N 1
ATOM 1011 C CA . GLY A 1 128 ? 5.179 1.995 -8.209 1.00 83.19 128 GLY A CA 1
ATOM 1012 C C . GLY A 1 128 ? 5.430 0.515 -8.511 1.00 83.19 128 GLY A C 1
ATOM 1013 O O . GLY A 1 128 ? 5.551 -0.298 -7.594 1.00 83.19 128 GLY A O 1
ATOM 1014 N N . ALA A 1 129 ? 5.608 0.164 -9.789 1.00 87.19 129 ALA A N 1
ATOM 1015 C CA . ALA A 1 129 ? 5.959 -1.195 -10.193 1.00 87.19 129 ALA A CA 1
ATOM 1016 C C . ALA A 1 129 ? 7.357 -1.603 -9.707 1.00 87.19 129 ALA A C 1
ATOM 1018 O O . ALA A 1 129 ? 7.558 -2.748 -9.301 1.00 87.19 129 ALA A O 1
ATOM 1019 N N . GLN A 1 130 ? 8.319 -0.677 -9.686 1.00 86.69 130 GLN A N 1
ATOM 1020 C CA . GLN A 1 130 ? 9.653 -0.942 -9.140 1.00 86.69 130 GLN A CA 1
ATOM 1021 C C . GLN A 1 130 ? 9.605 -1.167 -7.621 1.00 86.69 130 GLN A C 1
ATOM 1023 O O . GLN A 1 130 ? 10.191 -2.134 -7.127 1.00 86.69 130 GLN A O 1
ATOM 1028 N N . ALA A 1 131 ? 8.860 -0.333 -6.886 1.00 85.56 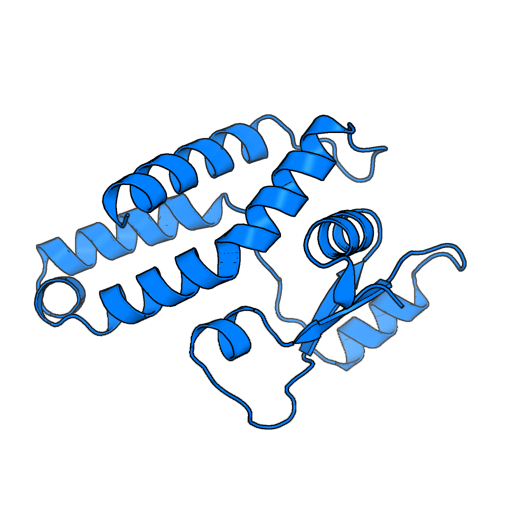131 ALA A N 1
ATOM 1029 C CA . ALA A 1 131 ? 8.665 -0.495 -5.444 1.00 85.56 131 ALA A CA 1
ATOM 1030 C C . ALA A 1 131 ? 8.002 -1.843 -5.112 1.00 85.56 131 ALA A C 1
ATOM 1032 O O . ALA A 1 131 ? 8.443 -2.554 -4.206 1.00 85.56 131 ALA A O 1
ATOM 1033 N N . TYR A 1 132 ? 6.993 -2.239 -5.894 1.00 86.12 132 TYR A N 1
ATOM 1034 C CA . TYR A 1 132 ? 6.314 -3.525 -5.743 1.00 86.12 132 TYR A CA 1
ATOM 1035 C C . TYR A 1 132 ? 7.247 -4.713 -5.983 1.00 86.12 132 TYR A C 1
ATOM 1037 O O . TYR A 1 132 ? 7.273 -5.648 -5.183 1.00 86.12 132 TYR A O 1
ATOM 1045 N N . LYS A 1 133 ? 8.058 -4.673 -7.049 1.00 86.69 133 LYS A N 1
ATOM 1046 C CA . LYS A 1 133 ? 9.053 -5.720 -7.338 1.00 86.69 133 LYS A CA 1
ATOM 1047 C C . LYS A 1 133 ? 10.087 -5.844 -6.220 1.00 86.69 133 LYS A C 1
ATOM 1049 O O . LYS A 1 133 ? 10.453 -6.957 -5.855 1.00 86.69 133 LYS A O 1
ATOM 1054 N N . LEU A 1 134 ? 10.521 -4.723 -5.640 1.00 87.31 134 LEU A N 1
ATOM 1055 C CA . LEU A 1 134 ? 11.447 -4.722 -4.506 1.00 87.31 134 LEU A CA 1
ATOM 1056 C C . LEU A 1 134 ? 10.808 -5.307 -3.232 1.00 87.31 134 LEU A C 1
ATOM 1058 O O . LEU A 1 134 ? 11.478 -6.005 -2.472 1.00 87.31 134 LEU A O 1
ATOM 1062 N N . ALA A 1 135 ? 9.518 -5.047 -3.001 1.00 86.31 135 ALA A N 1
ATOM 1063 C CA . ALA A 1 135 ? 8.771 -5.583 -1.862 1.00 86.31 135 ALA A CA 1
ATOM 1064 C C . ALA A 1 135 ? 8.437 -7.081 -2.002 1.00 86.31 135 ALA A C 1
ATOM 1066 O O . ALA A 1 135 ? 8.358 -7.791 -0.993 1.00 86.31 135 ALA A O 1
ATOM 1067 N N . HIS A 1 136 ? 8.253 -7.549 -3.240 1.00 84.50 136 HIS A N 1
ATOM 1068 C CA . HIS A 1 136 ? 7.825 -8.904 -3.594 1.00 84.50 136 HIS A CA 1
ATOM 1069 C C . HIS A 1 136 ? 8.725 -9.531 -4.674 1.00 84.50 136 HIS A C 1
ATOM 1071 O O . HIS A 1 136 ? 8.247 -9.839 -5.775 1.00 84.50 136 HIS A O 1
ATOM 1077 N N . PRO A 1 137 ? 10.023 -9.746 -4.392 1.00 77.50 137 PRO A N 1
ATOM 1078 C CA . PRO A 1 137 ? 10.968 -10.277 -5.375 1.00 77.50 137 PRO A CA 1
ATOM 1079 C C . PRO A 1 137 ? 10.565 -11.664 -5.898 1.00 77.50 137 PRO A C 1
ATOM 1081 O O . PRO A 1 137 ? 10.866 -12.009 -7.033 1.00 77.50 137 PRO A O 1
ATOM 1084 N N . GLU A 1 138 ? 9.823 -12.449 -5.114 1.00 74.38 138 GLU A N 1
ATOM 1085 C CA . GLU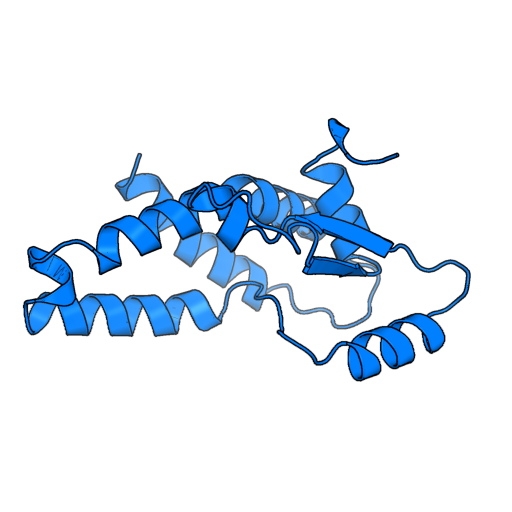 A 1 138 ? 9.307 -13.763 -5.505 1.00 74.38 138 GLU A CA 1
ATOM 1086 C C . GLU A 1 138 ? 8.204 -13.716 -6.576 1.00 74.38 138 GLU A C 1
ATOM 1088 O O . GLU A 1 138 ? 7.879 -14.743 -7.173 1.00 74.38 138 GLU A O 1
ATOM 1093 N N . ARG A 1 139 ? 7.610 -12.539 -6.809 1.00 66.00 139 ARG A N 1
ATOM 1094 C CA . ARG A 1 139 ? 6.526 -12.310 -7.781 1.00 66.00 139 ARG A CA 1
ATOM 1095 C C . ARG A 1 139 ? 6.978 -11.528 -9.007 1.00 66.00 139 ARG A C 1
ATOM 1097 O O . ARG A 1 139 ? 6.213 -11.413 -9.958 1.00 66.00 139 ARG A O 1
ATOM 1104 N N . ALA A 1 140 ? 8.197 -11.002 -8.984 1.00 56.00 140 ALA A N 1
ATOM 1105 C CA . ALA A 1 140 ? 8.813 -10.330 -10.112 1.00 56.00 140 ALA A CA 1
ATOM 1106 C C . ALA A 1 140 ? 9.337 -11.385 -11.104 1.00 56.00 140 ALA A C 1
ATOM 1108 O O . ALA A 1 140 ? 10.506 -11.761 -11.061 1.00 56.00 140 ALA A O 1
ATOM 1109 N N . ARG A 1 141 ? 8.452 -11.905 -11.959 1.00 44.72 141 ARG A N 1
ATOM 1110 C CA . ARG A 1 141 ? 8.844 -12.503 -13.241 1.00 44.72 141 ARG A CA 1
ATOM 1111 C C . ARG A 1 141 ? 8.597 -11.498 -14.349 1.00 44.72 141 ARG A C 1
ATOM 1113 O O . ARG A 1 141 ? 7.569 -10.793 -14.259 1.00 44.72 141 ARG A O 1
#

Solvent-accessible surface area (backbone atoms only — not comparable to full-atom values): 8223 Å² total; per-residue (Å²): 111,73,71,56,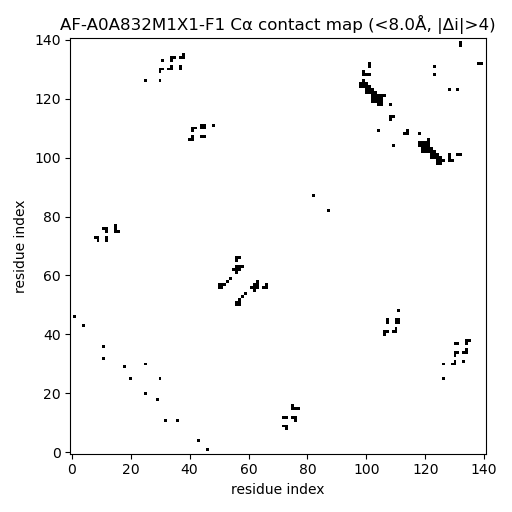52,66,53,48,52,60,51,51,23,53,55,47,68,77,59,78,59,79,101,53,91,72,50,74,64,57,45,50,50,51,12,49,46,63,60,46,44,37,60,52,53,36,50,49,54,54,46,61,70,30,62,73,31,59,68,31,73,68,28,42,52,51,53,52,54,49,52,62,56,54,66,55,37,98,70,90,80,92,72,56,69,72,56,50,52,55,50,59,74,69,50,63,92,87,58,42,73,38,76,39,57,28,55,66,42,59,41,74,66,56,84,60,83,84,47,70,74,33,76,34,51,47,70,52,18,54,20,48,34,70,49,36,59,95,70,60,122

Foldseek 3Di:
DVVVLVVVLLVLLVVLVVQPPDPDDGDPVVLQSLLVCVLCVLVVLLVLVVLCPDCVQVVDPVSVVVNVVVVVSNVSHDDDDDDDPVVVVVVVVPDDPPKAKDWDFDSNCVSVVNPDPVRTDDMDIHSRNSSNCSNCVVRPD

Radius of gyration: 16.61 Å; Cα contacts (8 Å, |Δi|>4): 112; chains: 1; bounding box: 37×32×46 Å

Mean predicted aligned error: 8.12 Å

pLDDT: mean 79.69, std 13.4, range [40.81, 94.25]